Protein AF-A0A132A8Q8-F1 (afdb_monomer_lite)

pLDDT: mean 80.47, std 17.22, range [31.14, 96.81]

Radius of gyration: 17.81 Å; chains: 1; bounding box: 46×51×46 Å

InterPro domains:
  IPR016024 Armadillo-type fold [SSF48371] (20-139)
  IPR053965 Integrator complex subunit 1, R4 domain [PF22928] (75-130)

Organism: Sarcoptes scabiei (NCBI:txid52283)

Structure (mmCIF, N/CA/C/O backbone):
data_AF-A0A132A8Q8-F1
#
_entry.id   AF-A0A132A8Q8-F1
#
loop_
_atom_site.group_PDB
_atom_site.id
_atom_site.type_symbol
_atom_site.label_atom_id
_atom_site.label_alt_id
_atom_site.label_comp_id
_atom_site.label_asym_id
_atom_site.label_entity_id
_atom_site.label_seq_id
_atom_site.pdbx_PDB_ins_code
_atom_site.Cartn_x
_atom_site.Cartn_y
_atom_site.Cartn_z
_atom_site.occupancy
_atom_site.B_iso_or_equiv
_atom_site.auth_seq_id
_atom_site.auth_comp_id
_atom_site.auth_asym_id
_atom_site.auth_atom_id
_atom_site.pdbx_PDB_model_num
ATOM 1 N N . MET A 1 1 ? 30.109 -26.672 -12.567 1.00 36.69 1 MET A N 1
ATOM 2 C CA . MET A 1 1 ? 30.292 -25.430 -11.786 1.00 36.69 1 MET A CA 1
ATOM 3 C C . MET A 1 1 ? 29.986 -24.256 -12.702 1.00 36.69 1 MET A C 1
ATOM 5 O O . MET A 1 1 ? 30.800 -23.972 -13.565 1.00 36.69 1 MET A O 1
ATOM 9 N N . VAL A 1 2 ? 28.804 -23.642 -12.597 1.00 31.14 2 VAL A N 1
ATOM 10 C CA . VAL A 1 2 ? 28.442 -22.453 -13.393 1.00 31.14 2 VAL A CA 1
ATOM 11 C C . VAL A 1 2 ? 27.685 -21.480 -12.485 1.00 31.14 2 VAL A C 1
ATOM 13 O O . VAL A 1 2 ? 26.463 -21.460 -12.447 1.00 31.14 2 VAL A O 1
ATOM 16 N N . TYR A 1 3 ? 28.442 -20.706 -11.710 1.00 34.81 3 TYR A N 1
ATOM 17 C CA . TYR A 1 3 ? 27.985 -19.498 -11.021 1.00 34.81 3 TYR A CA 1
ATOM 18 C C . TYR A 1 3 ? 28.681 -18.318 -11.703 1.00 34.81 3 TYR A C 1
ATOM 20 O O . TYR A 1 3 ? 29.726 -17.879 -11.240 1.00 34.81 3 TYR A O 1
ATOM 28 N N . GLN A 1 4 ? 28.183 -17.857 -12.854 1.00 35.56 4 GLN A N 1
ATOM 29 C CA . GLN A 1 4 ? 28.783 -16.686 -13.521 1.00 35.56 4 GLN A CA 1
ATOM 30 C C . GLN A 1 4 ? 27.798 -15.785 -14.276 1.00 35.56 4 GLN A C 1
ATOM 32 O O . GLN A 1 4 ? 28.174 -14.704 -14.710 1.00 35.56 4 GLN A O 1
ATOM 37 N N . THR A 1 5 ? 26.521 -16.156 -14.377 1.00 45.59 5 THR A N 1
ATOM 38 C CA . THR A 1 5 ? 25.516 -15.346 -15.089 1.00 45.59 5 THR A CA 1
ATOM 39 C C . THR A 1 5 ? 24.707 -14.413 -14.186 1.00 45.59 5 THR A C 1
ATOM 41 O O . THR A 1 5 ? 24.114 -13.466 -14.689 1.00 45.59 5 THR A O 1
ATOM 44 N N . GLN A 1 6 ? 24.705 -14.619 -12.862 1.00 43.84 6 GLN A N 1
ATOM 45 C CA . GLN A 1 6 ? 23.929 -13.778 -11.935 1.00 43.84 6 GLN A CA 1
ATOM 46 C C . GLN A 1 6 ? 24.626 -12.455 -11.560 1.00 43.84 6 GLN A C 1
ATOM 48 O O . GLN A 1 6 ? 23.940 -11.472 -11.296 1.00 43.84 6 GLN A O 1
ATOM 53 N N . SER A 1 7 ? 25.965 -12.374 -11.584 1.00 41.97 7 SER A N 1
ATOM 54 C CA . SER A 1 7 ? 26.678 -11.133 -11.219 1.00 41.97 7 SER A CA 1
ATOM 55 C C . SER A 1 7 ? 26.709 -10.082 -12.332 1.00 41.97 7 SER A C 1
ATOM 57 O O . SER A 1 7 ? 26.885 -8.898 -12.054 1.00 41.97 7 SER A O 1
ATOM 59 N N . ASN A 1 8 ? 26.522 -10.487 -13.590 1.00 46.38 8 ASN A N 1
ATOM 60 C CA . ASN A 1 8 ? 26.675 -9.583 -14.734 1.00 46.38 8 ASN A CA 1
ATOM 61 C C . ASN A 1 8 ? 25.479 -8.630 -14.917 1.00 46.38 8 ASN A C 1
ATOM 63 O O . ASN A 1 8 ? 25.627 -7.574 -15.525 1.00 46.38 8 ASN A O 1
ATOM 67 N N . LEU A 1 9 ? 24.314 -8.961 -14.350 1.00 48.78 9 LEU A N 1
ATOM 68 C CA . LEU A 1 9 ? 23.092 -8.159 -14.478 1.00 48.78 9 LEU A CA 1
ATOM 69 C C . LEU A 1 9 ? 23.037 -7.013 -13.456 1.00 48.78 9 LEU A C 1
ATOM 71 O O . LEU A 1 9 ? 22.673 -5.892 -13.806 1.00 48.78 9 LEU A O 1
ATOM 75 N N . PHE A 1 10 ? 23.508 -7.266 -12.228 1.00 50.00 10 PHE A N 1
ATOM 76 C CA . PHE A 1 10 ? 23.681 -6.230 -11.203 1.00 50.00 10 PHE A CA 1
ATOM 77 C C . PHE A 1 10 ? 24.584 -5.097 -11.701 1.00 50.00 10 PHE A C 1
ATOM 79 O O . PHE A 1 10 ? 24.266 -3.927 -11.505 1.00 50.00 10 PHE A O 1
ATOM 86 N N . MET A 1 11 ? 25.665 -5.428 -12.414 1.00 45.00 11 MET A N 1
ATOM 87 C CA . MET A 1 11 ? 26.562 -4.420 -12.982 1.00 45.00 11 MET A CA 1
ATOM 88 C C . MET A 1 11 ? 25.929 -3.654 -14.146 1.00 45.00 11 MET A C 1
ATOM 90 O O . MET A 1 11 ? 26.081 -2.439 -14.194 1.00 45.00 11 MET A O 1
ATOM 94 N N . GLY A 1 12 ? 25.174 -4.318 -15.029 1.00 47.41 12 GLY A N 1
ATOM 95 C CA . GLY A 1 12 ? 24.494 -3.661 -16.156 1.00 47.41 12 GLY A CA 1
ATOM 96 C C . GLY A 1 12 ? 23.365 -2.712 -15.733 1.00 47.41 12 GLY A C 1
ATOM 97 O O . GLY A 1 12 ? 23.137 -1.678 -16.361 1.00 47.41 12 GLY A O 1
ATOM 98 N N . ILE A 1 13 ? 22.679 -3.029 -14.630 1.00 50.97 13 ILE A N 1
ATOM 99 C CA . ILE A 1 13 ? 21.660 -2.157 -14.042 1.00 50.97 13 ILE A CA 1
ATOM 100 C C . ILE A 1 13 ? 22.334 -1.020 -13.262 1.00 50.97 13 ILE A C 1
ATOM 102 O O . ILE A 1 13 ? 21.955 0.133 -13.433 1.00 50.97 13 ILE A O 1
ATOM 106 N N . ILE A 1 14 ? 23.386 -1.252 -12.477 1.00 50.12 14 ILE A N 1
ATOM 107 C CA . ILE A 1 14 ? 24.090 -0.151 -11.790 1.00 50.12 14 ILE A CA 1
ATOM 108 C C . ILE A 1 14 ? 24.781 0.798 -12.793 1.00 50.12 14 ILE A C 1
ATOM 110 O O . ILE A 1 14 ? 24.847 1.999 -12.540 1.00 50.12 14 ILE A O 1
ATOM 114 N N . SER A 1 15 ? 25.207 0.309 -13.963 1.00 46.31 15 SER A N 1
ATOM 115 C CA . SER A 1 15 ? 25.946 1.094 -14.964 1.00 46.31 15 SER A CA 1
ATOM 116 C C . SER A 1 15 ? 25.100 2.017 -15.853 1.00 46.31 15 SER A C 1
ATOM 118 O O . SER A 1 15 ? 25.669 2.741 -16.663 1.00 46.31 15 SER A O 1
ATOM 120 N N . GLY A 1 16 ? 23.766 2.010 -15.736 1.00 41.44 16 GLY A N 1
ATOM 121 C CA . GLY A 1 16 ? 22.902 2.962 -16.454 1.00 41.44 16 GLY A CA 1
ATOM 122 C C . GLY A 1 16 ? 22.753 2.723 -17.964 1.00 41.44 16 GLY A C 1
ATOM 123 O O . GLY A 1 16 ? 22.399 3.650 -18.691 1.00 41.44 16 GLY A O 1
ATOM 124 N N . SER A 1 17 ? 22.993 1.504 -18.453 1.00 44.31 17 SER A N 1
ATOM 125 C CA . SER A 1 17 ? 22.845 1.192 -19.881 1.00 44.31 17 SER A CA 1
ATOM 126 C C . SER A 1 17 ? 21.364 1.083 -20.294 1.00 44.31 17 SER A C 1
ATOM 128 O O . SER A 1 17 ? 20.575 0.462 -19.572 1.00 44.31 17 SER A O 1
ATOM 130 N N . PRO A 1 18 ? 20.957 1.652 -21.447 1.00 41.47 18 PRO A N 1
ATOM 131 C CA . PRO A 1 18 ? 19.580 1.582 -21.922 1.00 41.47 18 PRO A CA 1
ATOM 132 C C . PRO A 1 18 ? 19.273 0.168 -22.437 1.00 41.47 18 PRO A C 1
ATOM 134 O O . PRO A 1 18 ? 19.783 -0.265 -23.465 1.00 41.47 18 PRO A O 1
ATOM 137 N N . LEU A 1 19 ? 18.422 -0.552 -21.710 1.00 51.12 19 LEU A N 1
ATOM 138 C CA . LEU A 1 19 ? 17.869 -1.855 -22.078 1.00 51.12 19 LEU A CA 1
ATOM 139 C C . LEU A 1 19 ? 16.522 -1.607 -22.762 1.00 51.12 19 LEU A C 1
ATOM 141 O O . LEU A 1 19 ? 15.476 -1.795 -22.154 1.00 51.12 19 LEU A O 1
ATOM 145 N N . ILE A 1 20 ? 16.533 -1.086 -23.990 1.00 45.75 20 ILE A N 1
ATOM 146 C CA . ILE A 1 20 ? 15.296 -0.668 -24.675 1.00 45.75 20 ILE A CA 1
ATOM 147 C C . ILE A 1 20 ? 14.490 -1.875 -25.203 1.00 45.75 20 ILE A C 1
ATOM 149 O O . ILE A 1 20 ? 13.265 -1.797 -25.222 1.00 45.75 20 ILE A O 1
ATOM 153 N N . ASP A 1 21 ? 15.136 -3.015 -25.485 1.00 46.97 21 ASP A N 1
ATOM 154 C CA . ASP A 1 21 ? 14.467 -4.241 -25.968 1.00 46.97 21 ASP A CA 1
ATOM 155 C C . ASP A 1 21 ? 14.309 -5.353 -24.903 1.00 46.97 21 ASP A C 1
ATOM 157 O O . ASP A 1 21 ? 13.584 -6.322 -25.117 1.00 46.97 21 ASP A O 1
ATOM 161 N N . ASP A 1 22 ? 14.913 -5.198 -23.717 1.00 58.69 22 ASP A N 1
ATOM 162 C CA . ASP A 1 22 ? 15.023 -6.260 -22.695 1.00 58.69 22 ASP A CA 1
ATOM 163 C C . ASP A 1 22 ? 14.153 -6.039 -21.441 1.00 58.69 22 ASP A C 1
ATOM 165 O O . ASP A 1 22 ? 14.160 -6.865 -20.529 1.00 58.69 22 ASP A O 1
ATOM 169 N N . VAL A 1 23 ? 13.383 -4.949 -21.344 1.00 61.19 23 VAL A N 1
ATOM 170 C CA . VAL A 1 23 ? 12.580 -4.653 -20.134 1.00 61.19 23 VAL A CA 1
ATOM 171 C C . VAL A 1 23 ? 11.526 -5.729 -19.830 1.00 61.19 23 VAL A C 1
ATOM 173 O O . VAL A 1 23 ? 11.448 -6.158 -18.673 1.00 61.19 23 VAL A O 1
ATOM 176 N N . PRO A 1 24 ? 10.733 -6.217 -20.810 1.00 64.88 24 PRO A N 1
ATOM 177 C CA . PRO A 1 24 ? 9.787 -7.303 -20.556 1.00 64.88 24 PRO A CA 1
ATOM 178 C C . PRO A 1 24 ? 10.504 -8.577 -20.099 1.00 64.88 24 PRO A C 1
ATOM 180 O O . PRO A 1 24 ? 9.997 -9.305 -19.252 1.00 64.88 24 PRO A O 1
ATOM 183 N N . GLU A 1 25 ? 11.712 -8.821 -20.610 1.00 68.25 25 GLU A N 1
ATOM 184 C CA . GLU A 1 25 ? 12.531 -9.978 -20.260 1.00 68.25 25 GLU A CA 1
ATOM 185 C C . GLU A 1 25 ? 13.145 -9.848 -18.857 1.00 68.25 25 GLU A C 1
ATOM 187 O O . GLU A 1 25 ? 13.164 -10.823 -18.106 1.00 68.25 25 GLU A O 1
ATOM 192 N N . ALA A 1 26 ? 13.577 -8.650 -18.453 1.00 68.12 26 ALA A N 1
ATOM 193 C CA . ALA A 1 26 ? 14.043 -8.364 -17.098 1.00 68.12 26 ALA A CA 1
ATOM 194 C C . ALA A 1 26 ? 12.924 -8.592 -16.071 1.00 68.12 26 ALA A C 1
ATOM 196 O O . ALA A 1 26 ? 13.114 -9.321 -15.098 1.00 68.12 26 ALA A O 1
ATOM 197 N N . ILE A 1 27 ? 11.722 -8.068 -16.333 1.00 69.69 27 ILE A N 1
ATOM 198 C CA . ILE A 1 27 ? 10.549 -8.285 -15.475 1.00 69.69 27 ILE A CA 1
ATOM 199 C C . ILE A 1 27 ? 10.148 -9.764 -15.467 1.00 69.69 27 ILE A C 1
ATOM 201 O O . ILE A 1 27 ? 9.897 -10.320 -14.400 1.00 69.69 27 ILE A O 1
ATOM 205 N N . ARG A 1 28 ? 10.168 -10.445 -16.620 1.00 71.00 28 ARG A N 1
ATOM 206 C CA . ARG A 1 28 ? 9.905 -11.891 -16.723 1.00 71.00 28 ARG A CA 1
ATOM 207 C C . ARG A 1 28 ? 10.911 -12.730 -15.932 1.00 71.00 28 ARG A C 1
ATOM 209 O O . ARG A 1 28 ? 10.543 -13.746 -15.346 1.00 71.00 28 ARG A O 1
ATOM 216 N N . ARG A 1 29 ? 12.177 -12.323 -15.872 1.00 73.06 29 ARG A N 1
ATOM 217 C CA . ARG A 1 29 ? 13.205 -13.008 -15.074 1.00 73.06 29 ARG A CA 1
ATOM 218 C C . ARG A 1 29 ? 13.034 -12.760 -13.583 1.00 73.06 29 ARG A C 1
ATOM 220 O O . ARG A 1 29 ? 13.152 -13.719 -12.821 1.00 73.06 29 ARG A O 1
ATOM 227 N N . ILE A 1 30 ? 12.698 -11.535 -13.176 1.00 75.19 30 ILE A N 1
ATOM 228 C CA . ILE A 1 30 ? 12.332 -11.220 -11.786 1.00 75.19 30 ILE A CA 1
ATOM 229 C C . ILE A 1 30 ? 11.126 -12.071 -11.373 1.00 75.19 30 ILE A C 1
ATOM 231 O O . ILE A 1 30 ? 11.166 -12.724 -10.337 1.00 75.19 30 ILE A O 1
ATOM 235 N N . LEU A 1 31 ? 10.105 -12.154 -12.229 1.00 69.06 31 LEU A N 1
ATOM 236 C CA . LEU A 1 31 ? 8.928 -13.010 -12.060 1.00 69.06 31 LEU A CA 1
ATOM 237 C C . LEU A 1 31 ? 9.297 -14.476 -11.825 1.00 69.06 31 LEU A C 1
ATOM 239 O O . LEU A 1 31 ? 8.917 -15.055 -10.810 1.00 69.06 31 LEU A O 1
ATOM 243 N N . ASN A 1 32 ? 10.071 -15.067 -12.734 1.00 72.12 32 ASN A N 1
ATOM 244 C CA . ASN A 1 32 ? 10.500 -16.459 -12.607 1.00 72.12 32 ASN A CA 1
ATOM 245 C C . ASN A 1 32 ? 11.301 -16.680 -11.319 1.00 72.12 32 ASN A C 1
ATOM 247 O O . ASN A 1 32 ? 11.132 -17.696 -10.648 1.00 72.12 32 ASN A O 1
ATOM 251 N N . SER A 1 33 ? 12.132 -15.705 -10.949 1.00 74.56 33 SER A N 1
ATOM 252 C CA . SER A 1 33 ? 12.963 -15.779 -9.752 1.00 74.56 33 SER A CA 1
ATOM 253 C C . SER A 1 33 ? 12.135 -15.683 -8.470 1.00 74.56 33 SER A C 1
ATOM 255 O O . SER A 1 33 ? 12.348 -16.484 -7.565 1.00 74.56 33 SER A O 1
ATOM 257 N N . LEU A 1 34 ? 11.144 -14.788 -8.418 1.00 72.19 34 LEU A N 1
ATOM 258 C CA . LEU A 1 34 ? 10.195 -14.654 -7.306 1.00 72.19 34 LEU A CA 1
ATOM 259 C C . LEU A 1 34 ? 9.323 -15.901 -7.129 1.00 72.19 34 LEU A C 1
ATOM 261 O O . LEU A 1 34 ? 9.050 -16.293 -6.000 1.00 72.19 34 LEU A O 1
ATOM 265 N N . VAL A 1 35 ? 8.921 -16.553 -8.223 1.00 69.69 35 VAL A N 1
ATOM 266 C CA . VAL A 1 35 ? 8.198 -17.833 -8.164 1.00 69.69 35 VAL A CA 1
ATOM 267 C C . VAL A 1 35 ? 9.119 -18.954 -7.673 1.00 69.69 35 VAL A C 1
ATOM 269 O O . VAL A 1 35 ? 8.716 -19.776 -6.856 1.00 69.69 35 VAL A O 1
ATOM 272 N N . SER A 1 36 ? 10.374 -18.977 -8.131 1.00 66.69 36 SER A N 1
ATOM 273 C CA . SER A 1 36 ? 11.351 -20.009 -7.760 1.00 66.69 36 SER A CA 1
ATOM 274 C C . SER A 1 36 ? 11.990 -19.826 -6.380 1.00 66.69 36 SER A C 1
ATOM 276 O O . SER A 1 36 ? 12.596 -20.766 -5.869 1.00 66.69 36 SER A O 1
ATOM 278 N N . SER A 1 37 ? 11.873 -18.642 -5.765 1.00 64.12 37 SER A N 1
ATOM 279 C CA . SER A 1 37 ? 12.547 -18.320 -4.500 1.00 64.12 37 SER A CA 1
ATOM 280 C C . SER A 1 37 ? 12.014 -19.127 -3.315 1.00 64.12 37 SER A C 1
ATOM 282 O O . SER A 1 37 ? 12.620 -19.089 -2.245 1.00 64.12 37 SER A O 1
ATOM 284 N N . ASN A 1 38 ? 10.907 -19.862 -3.495 1.00 61.00 38 ASN A N 1
ATOM 285 C CA . ASN A 1 38 ? 10.310 -20.773 -2.516 1.00 61.00 38 ASN A CA 1
ATOM 286 C C . ASN A 1 38 ? 10.143 -20.136 -1.119 1.00 61.00 38 ASN A C 1
ATOM 288 O O . ASN A 1 38 ? 10.286 -20.798 -0.095 1.00 61.00 38 ASN A O 1
ATOM 292 N N . GLY A 1 39 ? 9.874 -18.825 -1.074 1.00 61.41 39 GLY A N 1
ATOM 293 C CA . GLY A 1 39 ? 9.690 -18.081 0.174 1.00 61.41 39 GLY A CA 1
ATOM 294 C C . GLY A 1 39 ? 10.982 -17.735 0.919 1.00 61.41 39 GLY A C 1
ATOM 295 O O . GLY A 1 39 ? 10.921 -17.351 2.083 1.00 61.41 39 GLY A O 1
ATOM 296 N N . SER A 1 40 ? 12.157 -17.842 0.289 1.00 77.94 40 SER A N 1
ATOM 297 C CA . SER A 1 40 ? 13.386 -17.339 0.898 1.00 77.94 40 SER A CA 1
ATOM 298 C C . SER A 1 40 ? 13.338 -15.817 1.015 1.00 77.94 40 SER A C 1
ATOM 300 O O . SER A 1 40 ? 13.184 -15.093 0.019 1.00 77.94 40 SER A O 1
ATOM 302 N N . ASN A 1 41 ? 13.466 -15.339 2.254 1.00 79.19 41 ASN A N 1
ATOM 303 C CA . ASN A 1 41 ? 13.163 -13.954 2.563 1.00 79.19 41 ASN A CA 1
ATOM 304 C C . ASN A 1 41 ? 14.136 -12.960 1.903 1.00 79.19 41 ASN A C 1
ATOM 306 O O . ASN A 1 41 ? 13.712 -11.934 1.365 1.00 79.19 41 ASN A O 1
ATOM 310 N N . ASP A 1 42 ? 15.426 -13.296 1.882 1.00 76.00 42 ASP A N 1
ATOM 311 C CA . ASP A 1 42 ? 16.474 -12.436 1.323 1.00 76.00 42 ASP A CA 1
ATOM 312 C C . ASP A 1 42 ? 16.354 -12.295 -0.195 1.00 76.00 42 ASP A C 1
ATOM 314 O O . ASP A 1 42 ? 16.540 -11.209 -0.746 1.00 76.00 42 ASP A O 1
ATOM 318 N N . PHE A 1 43 ? 16.016 -13.385 -0.889 1.00 79.50 43 PHE A N 1
ATOM 319 C CA . PHE A 1 43 ? 15.827 -13.356 -2.338 1.00 79.50 43 PHE A CA 1
ATOM 320 C C . PHE A 1 43 ? 14.589 -12.543 -2.704 1.00 79.50 43 PHE A C 1
ATOM 322 O O . PHE A 1 43 ? 14.661 -11.677 -3.571 1.00 79.50 43 PHE A O 1
ATOM 329 N N . THR A 1 44 ? 13.479 -12.759 -1.998 1.00 81.31 44 THR A N 1
ATOM 330 C CA . THR A 1 44 ? 12.230 -12.022 -2.232 1.00 81.31 44 THR A CA 1
ATOM 331 C C . THR A 1 44 ? 12.425 -10.519 -2.046 1.00 81.31 44 THR A C 1
ATOM 333 O O . THR A 1 44 ? 12.037 -9.737 -2.913 1.00 81.31 44 THR A O 1
ATOM 336 N N . GLN A 1 45 ? 13.108 -10.104 -0.975 1.00 82.75 45 GLN A N 1
ATOM 337 C CA . GLN A 1 45 ? 13.408 -8.693 -0.740 1.00 82.75 45 GLN A CA 1
ATOM 338 C C . GLN A 1 45 ? 14.267 -8.091 -1.857 1.00 82.75 45 GLN A C 1
ATOM 340 O O . GLN A 1 45 ? 13.950 -7.016 -2.366 1.00 82.75 45 GLN A O 1
ATOM 345 N N . ARG A 1 46 ? 15.336 -8.785 -2.267 1.00 83.19 46 ARG A N 1
ATOM 346 C CA . ARG A 1 46 ? 16.232 -8.319 -3.337 1.00 83.19 46 ARG A CA 1
ATOM 347 C C . ARG A 1 46 ? 15.491 -8.128 -4.656 1.00 83.19 46 ARG A C 1
ATOM 349 O O . ARG A 1 46 ? 15.661 -7.092 -5.290 1.00 83.19 46 ARG A O 1
ATOM 356 N N . TYR A 1 47 ? 14.637 -9.074 -5.034 1.00 84.00 47 TYR A N 1
ATOM 357 C CA . TYR A 1 47 ? 13.873 -8.987 -6.278 1.00 84.00 47 TYR A CA 1
ATOM 358 C C . TYR A 1 47 ? 12.793 -7.902 -6.248 1.00 84.00 47 TYR A C 1
ATOM 360 O O . TYR A 1 47 ? 12.540 -7.276 -7.275 1.00 84.00 47 TYR A O 1
ATOM 368 N N . LEU A 1 48 ? 12.190 -7.613 -5.090 1.00 85.38 48 LEU A N 1
ATOM 369 C CA . LEU A 1 48 ? 11.283 -6.469 -4.950 1.00 85.38 48 LEU A CA 1
ATOM 370 C C . LEU A 1 48 ? 12.031 -5.130 -5.067 1.00 85.38 48 LEU A C 1
ATOM 372 O O . LEU A 1 48 ? 11.541 -4.212 -5.722 1.00 85.38 48 LEU A O 1
ATOM 376 N N . ILE A 1 49 ? 13.240 -5.025 -4.505 1.00 86.69 49 ILE A N 1
ATOM 377 C CA . ILE A 1 49 ? 14.108 -3.846 -4.684 1.00 86.69 49 ILE A CA 1
ATOM 378 C C . ILE A 1 49 ? 14.491 -3.673 -6.157 1.00 86.69 49 ILE A C 1
ATOM 380 O O . ILE A 1 49 ? 14.429 -2.565 -6.691 1.00 86.69 49 ILE A O 1
ATOM 384 N N . GLU A 1 50 ? 14.849 -4.763 -6.832 1.00 83.06 50 GLU A N 1
ATOM 385 C CA . GLU A 1 50 ? 15.172 -4.743 -8.257 1.00 83.06 50 GLU A CA 1
ATOM 386 C C . GLU A 1 50 ? 13.966 -4.306 -9.095 1.00 83.06 50 GLU A C 1
ATOM 388 O O . GLU A 1 50 ? 14.092 -3.408 -9.928 1.00 83.06 50 GLU A O 1
ATOM 393 N N . LEU A 1 51 ? 12.776 -4.849 -8.813 1.00 84.19 51 LEU A N 1
ATOM 394 C CA . LEU A 1 51 ? 11.537 -4.448 -9.476 1.00 84.19 51 LEU A CA 1
ATOM 395 C C . LEU A 1 51 ? 11.266 -2.949 -9.305 1.00 84.19 51 LEU A C 1
ATOM 397 O O . LEU A 1 51 ? 10.931 -2.277 -10.279 1.00 84.19 51 LEU A O 1
ATOM 401 N N . LYS A 1 52 ? 11.464 -2.405 -8.096 1.00 84.56 52 LYS A N 1
ATOM 402 C CA . LYS A 1 52 ? 11.343 -0.964 -7.836 1.00 84.56 52 LYS A CA 1
ATOM 403 C C . LYS A 1 52 ? 12.287 -0.153 -8.729 1.00 84.56 52 LYS A C 1
ATOM 405 O O . LYS A 1 52 ? 11.842 0.789 -9.381 1.00 84.56 52 LYS A O 1
ATOM 410 N N . SER A 1 53 ? 13.558 -0.548 -8.818 1.00 83.88 53 SER A N 1
ATOM 411 C CA . SER A 1 53 ? 14.553 0.140 -9.653 1.00 83.88 53 SER A CA 1
ATOM 412 C C . SER A 1 53 ? 14.236 0.056 -11.151 1.00 83.88 53 SER A C 1
ATOM 414 O O . SER A 1 53 ? 14.380 1.041 -11.877 1.00 83.88 53 SER A O 1
ATOM 416 N N . VAL A 1 54 ? 13.756 -1.096 -11.627 1.00 80.88 54 VAL A N 1
ATOM 417 C CA . VAL A 1 54 ? 13.325 -1.266 -13.022 1.00 80.88 54 VAL A CA 1
ATOM 418 C C . VAL A 1 54 ? 12.131 -0.363 -13.330 1.00 80.88 54 VAL A C 1
ATOM 420 O O . VAL A 1 54 ? 12.135 0.300 -14.365 1.00 80.88 54 VAL A O 1
ATOM 423 N N . MET A 1 55 ? 11.154 -0.267 -12.425 1.00 80.44 55 MET A N 1
ATOM 424 C CA . MET A 1 55 ? 9.980 0.599 -12.593 1.00 80.44 55 MET A CA 1
ATOM 425 C C . MET A 1 55 ? 10.325 2.092 -12.624 1.00 80.44 55 MET A C 1
ATOM 427 O O . MET A 1 55 ? 9.660 2.855 -13.322 1.00 80.44 55 MET A O 1
ATOM 431 N N . GLU A 1 56 ? 11.367 2.525 -11.911 1.00 79.94 56 GLU A N 1
ATOM 432 C CA . GLU A 1 56 ? 11.856 3.908 -11.984 1.00 79.94 56 GLU A CA 1
ATOM 433 C C . GLU A 1 56 ? 12.420 4.259 -13.362 1.00 79.94 56 GLU A C 1
ATOM 435 O O . GLU A 1 56 ? 12.304 5.402 -13.802 1.00 79.94 56 GLU A O 1
ATOM 440 N N . ARG A 1 57 ? 13.010 3.279 -14.050 1.00 76.38 57 ARG A N 1
ATOM 441 C CA . ARG A 1 57 ? 13.654 3.471 -15.354 1.00 76.38 57 ARG A CA 1
ATOM 442 C C . ARG A 1 57 ? 12.716 3.205 -16.522 1.00 76.38 57 ARG A C 1
ATOM 444 O O . ARG A 1 57 ? 12.818 3.865 -17.552 1.00 76.38 57 ARG A O 1
ATOM 451 N N . TYR A 1 58 ? 11.805 2.250 -16.361 1.00 76.44 58 TYR A N 1
ATOM 452 C CA . TYR A 1 58 ? 10.940 1.753 -17.424 1.00 76.44 58 TYR A CA 1
ATOM 453 C C . TYR A 1 58 ? 9.499 1.583 -16.923 1.00 76.44 58 TYR A C 1
ATOM 455 O O . TYR A 1 58 ? 9.050 0.467 -16.656 1.00 76.44 58 TYR A O 1
ATOM 463 N N . PRO A 1 59 ? 8.735 2.683 -16.828 1.00 75.56 59 PRO A N 1
ATOM 464 C CA . PRO A 1 59 ? 7.424 2.675 -16.187 1.00 75.56 59 PRO A CA 1
ATOM 465 C C . PRO A 1 59 ? 6.323 1.929 -16.963 1.00 75.56 59 PRO A C 1
ATOM 467 O O . PRO A 1 59 ? 5.271 1.700 -16.389 1.00 75.56 59 PRO A O 1
ATOM 470 N N . ARG A 1 60 ? 6.560 1.523 -18.223 1.00 79.12 60 ARG A N 1
ATOM 471 C CA . ARG A 1 60 ? 5.557 0.986 -19.176 1.00 79.12 60 ARG A CA 1
ATOM 472 C C . ARG A 1 60 ? 5.035 -0.437 -18.901 1.00 79.12 60 ARG A C 1
ATOM 474 O O . ARG A 1 60 ? 4.314 -0.988 -19.728 1.00 79.12 60 ARG A O 1
ATOM 481 N N . ASN A 1 61 ? 5.451 -1.070 -17.808 1.00 79.38 61 ASN A N 1
ATOM 482 C CA . ASN A 1 61 ? 5.054 -2.442 -17.461 1.00 79.38 61 ASN A CA 1
ATOM 483 C C . ASN A 1 61 ? 4.218 -2.488 -16.175 1.00 79.38 61 ASN A C 1
ATOM 485 O O . ASN A 1 61 ? 4.226 -3.473 -15.434 1.00 79.38 61 ASN A O 1
ATOM 489 N N . GLU A 1 62 ? 3.486 -1.412 -15.902 1.00 85.38 62 GLU A N 1
ATOM 490 C CA . GLU A 1 62 ? 2.777 -1.182 -14.652 1.00 85.38 62 GLU A CA 1
ATOM 491 C C . GLU A 1 62 ? 1.776 -2.293 -14.286 1.00 85.38 62 GLU A C 1
ATOM 493 O O . GLU A 1 62 ? 1.706 -2.703 -13.127 1.00 85.38 62 GLU A O 1
ATOM 498 N N . LEU A 1 63 ? 1.058 -2.849 -15.269 1.00 86.25 63 LEU A N 1
ATOM 499 C CA . LEU A 1 63 ? 0.040 -3.880 -15.046 1.00 86.25 63 LEU A CA 1
ATOM 500 C C . LEU A 1 63 ? 0.648 -5.230 -14.638 1.00 86.25 63 LEU A C 1
ATOM 502 O O . LEU A 1 63 ? 0.079 -5.966 -13.830 1.00 86.25 63 LEU A O 1
ATOM 506 N N . GLN A 1 64 ? 1.804 -5.588 -15.197 1.00 84.62 64 GLN A N 1
ATOM 507 C CA . GLN A 1 64 ? 2.491 -6.819 -14.805 1.00 84.62 64 GLN A CA 1
ATOM 508 C C . GLN A 1 64 ? 3.067 -6.661 -13.399 1.00 84.62 64 GLN A C 1
ATOM 510 O O . GLN A 1 64 ? 2.849 -7.517 -12.544 1.00 84.62 64 GLN A O 1
ATOM 515 N N . SER A 1 65 ? 3.709 -5.524 -13.133 1.00 85.12 65 SER A N 1
ATOM 516 C CA . SER A 1 65 ? 4.294 -5.213 -11.831 1.00 85.12 65 SER A CA 1
ATOM 517 C C . SER A 1 65 ? 3.250 -5.181 -10.713 1.00 85.12 65 SER A C 1
ATOM 519 O O . SER A 1 65 ? 3.472 -5.782 -9.664 1.00 85.12 65 SER A O 1
ATOM 521 N N . ILE A 1 66 ? 2.076 -4.575 -10.928 1.00 89.44 66 ILE A N 1
ATOM 522 C CA . ILE A 1 66 ? 1.041 -4.498 -9.882 1.00 89.44 66 ILE A CA 1
ATOM 523 C C . ILE A 1 66 ? 0.471 -5.874 -9.522 1.00 89.44 66 ILE A C 1
ATOM 525 O O . ILE A 1 66 ? 0.206 -6.154 -8.353 1.00 89.44 66 ILE A O 1
ATOM 529 N N . ASN A 1 67 ? 0.354 -6.776 -10.502 1.00 86.62 67 ASN A N 1
ATOM 530 C CA . ASN A 1 67 ? -0.113 -8.144 -10.272 1.00 86.62 67 ASN A CA 1
ATOM 531 C C . ASN A 1 67 ? 0.850 -8.975 -9.418 1.00 86.62 67 ASN A C 1
ATOM 533 O O . ASN A 1 67 ? 0.406 -9.890 -8.726 1.00 86.62 67 ASN A O 1
ATOM 537 N N . ILE A 1 68 ? 2.141 -8.650 -9.450 1.00 84.81 68 ILE A N 1
ATOM 538 C CA . ILE A 1 68 ? 3.166 -9.275 -8.609 1.00 84.81 68 ILE A CA 1
ATOM 539 C C . ILE A 1 68 ? 3.099 -8.688 -7.208 1.00 84.81 68 ILE A C 1
ATOM 541 O O . ILE A 1 68 ? 2.988 -9.405 -6.216 1.00 84.81 68 ILE A O 1
ATOM 545 N N . VAL A 1 69 ? 3.170 -7.361 -7.144 1.00 90.00 69 VAL A N 1
ATOM 546 C CA . VAL A 1 69 ? 3.384 -6.607 -5.913 1.00 90.00 69 VAL A CA 1
ATOM 547 C C . VAL A 1 69 ? 2.215 -6.771 -4.943 1.00 90.00 69 VAL A C 1
ATOM 549 O O . VAL A 1 69 ? 2.444 -6.911 -3.742 1.00 90.00 69 VAL A O 1
ATOM 552 N N . LYS A 1 70 ? 0.978 -6.877 -5.448 1.00 89.88 70 LYS A N 1
ATOM 553 C CA . LYS A 1 70 ? -0.216 -7.080 -4.612 1.00 89.88 70 LYS A CA 1
ATOM 554 C C . LYS A 1 70 ? -0.158 -8.333 -3.731 1.00 89.88 70 LYS A C 1
ATOM 556 O O . LYS A 1 70 ? -0.762 -8.348 -2.663 1.00 89.88 70 LYS A O 1
ATOM 561 N N . ASN A 1 71 ? 0.597 -9.362 -4.132 1.00 88.56 71 ASN A N 1
ATOM 562 C CA . ASN A 1 71 ? 0.748 -10.593 -3.347 1.00 88.56 71 ASN A CA 1
ATOM 563 C C . ASN A 1 71 ? 1.565 -10.380 -2.063 1.00 88.56 71 ASN A C 1
ATOM 565 O O . ASN A 1 71 ? 1.521 -11.211 -1.159 1.00 88.56 71 ASN A O 1
ATOM 569 N N . TYR A 1 72 ? 2.300 -9.271 -1.971 1.00 91.88 72 TYR A N 1
ATOM 570 C CA . TYR A 1 72 ? 3.196 -8.972 -0.860 1.00 91.88 72 TYR A CA 1
ATOM 571 C C . TYR A 1 72 ? 2.624 -7.959 0.136 1.00 91.88 72 TYR A C 1
ATOM 573 O O . TYR A 1 72 ? 3.241 -7.743 1.177 1.00 91.88 72 TYR A O 1
ATOM 581 N N . TYR A 1 73 ? 1.442 -7.381 -0.113 1.00 94.25 73 TYR A N 1
ATOM 582 C CA . TYR A 1 73 ? 0.848 -6.396 0.800 1.00 94.25 73 TYR A CA 1
ATOM 583 C C . TYR A 1 73 ? 0.578 -6.952 2.199 1.00 94.25 73 TYR A C 1
ATOM 585 O O . TYR A 1 73 ? 0.786 -6.262 3.192 1.00 94.25 73 TYR A O 1
ATOM 593 N N . HIS A 1 74 ? 0.153 -8.213 2.286 1.00 92.94 74 HIS A N 1
ATOM 594 C CA . HIS A 1 74 ? -0.174 -8.866 3.559 1.00 92.94 74 HIS A CA 1
ATOM 595 C C . HIS A 1 74 ? 1.044 -9.441 4.280 1.00 92.94 74 HIS A C 1
ATOM 597 O O . HIS A 1 74 ? 0.906 -9.991 5.371 1.00 92.94 74 HIS A O 1
ATOM 603 N N . ASN A 1 75 ? 2.236 -9.343 3.687 1.00 91.56 75 ASN A N 1
ATOM 604 C CA . ASN A 1 75 ? 3.455 -9.831 4.309 1.00 91.56 75 ASN A CA 1
ATOM 605 C C . ASN A 1 75 ? 4.117 -8.694 5.106 1.00 91.56 75 ASN A C 1
ATOM 607 O O . ASN A 1 75 ? 4.573 -7.731 4.493 1.00 91.56 75 ASN A O 1
ATOM 611 N N . PRO A 1 76 ? 4.245 -8.792 6.441 1.00 91.69 76 PRO A N 1
ATOM 612 C CA . PRO A 1 76 ? 4.794 -7.713 7.267 1.00 91.69 76 PRO A CA 1
ATOM 613 C C . PRO A 1 76 ? 6.255 -7.357 6.949 1.00 91.69 76 PRO A C 1
ATOM 615 O O . PRO A 1 76 ? 6.698 -6.271 7.307 1.00 91.69 76 PRO A O 1
ATOM 618 N N . LEU A 1 77 ? 7.007 -8.240 6.281 1.00 90.25 77 LEU A N 1
ATOM 619 C CA . LEU A 1 77 ? 8.382 -7.966 5.850 1.00 90.25 77 LEU A CA 1
ATOM 620 C C . LEU A 1 77 ? 8.445 -7.176 4.535 1.00 90.25 77 LEU A C 1
ATOM 622 O O . LEU A 1 77 ? 9.436 -6.496 4.277 1.00 90.25 77 LEU A O 1
ATOM 626 N N . TYR A 1 78 ? 7.411 -7.274 3.695 1.00 92.50 78 TYR A N 1
ATOM 627 C CA . TYR A 1 78 ? 7.425 -6.756 2.320 1.00 92.50 78 TYR A CA 1
ATOM 628 C C . TYR A 1 78 ? 6.328 -5.744 2.019 1.00 92.50 78 TYR A C 1
ATOM 630 O O . TYR A 1 78 ? 6.383 -5.096 0.976 1.00 92.50 78 TYR A O 1
ATOM 638 N N . SER A 1 79 ? 5.360 -5.571 2.917 1.00 93.69 79 SER A N 1
ATOM 639 C CA . SER A 1 79 ? 4.230 -4.659 2.752 1.00 93.69 79 SER A CA 1
ATOM 640 C C . SER A 1 79 ? 4.698 -3.248 2.405 1.00 93.69 79 SER A C 1
ATOM 642 O O . SER A 1 79 ? 4.165 -2.631 1.489 1.00 93.69 79 SER A O 1
ATOM 644 N N . GLN A 1 80 ? 5.747 -2.761 3.072 1.00 94.75 80 GLN A N 1
ATOM 645 C CA . GLN A 1 80 ? 6.265 -1.416 2.847 1.00 94.75 80 GLN A CA 1
ATOM 646 C C . GLN A 1 8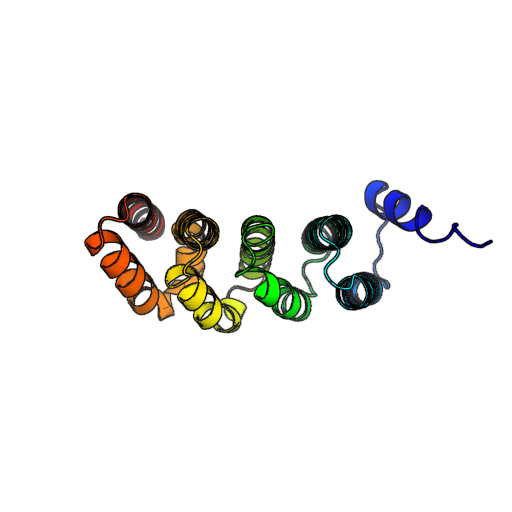0 ? 6.814 -1.232 1.432 1.00 94.75 80 GLN A C 1
ATOM 648 O O . GLN A 1 80 ? 6.346 -0.355 0.711 1.00 94.75 80 GLN A O 1
ATOM 653 N N . ILE A 1 81 ? 7.754 -2.077 0.999 1.00 92.50 81 ILE A N 1
ATOM 654 C CA . ILE A 1 81 ? 8.305 -1.966 -0.358 1.00 92.50 81 ILE A CA 1
ATOM 655 C C . ILE A 1 81 ? 7.228 -2.211 -1.420 1.00 92.50 81 ILE A C 1
ATOM 657 O O . ILE A 1 81 ? 7.243 -1.583 -2.478 1.00 92.50 81 ILE A O 1
ATOM 661 N N . ALA A 1 82 ? 6.255 -3.075 -1.126 1.00 94.25 82 ALA A N 1
ATOM 662 C CA . ALA A 1 82 ? 5.138 -3.322 -2.017 1.00 94.25 82 ALA A CA 1
ATOM 663 C C . ALA A 1 82 ? 4.270 -2.064 -2.198 1.00 94.25 82 ALA A C 1
ATOM 665 O O . ALA A 1 82 ? 3.961 -1.692 -3.332 1.00 94.25 82 ALA A O 1
ATOM 666 N N . PHE A 1 83 ? 3.935 -1.349 -1.122 1.00 95.81 83 PHE A N 1
ATOM 667 C CA . PHE A 1 83 ? 3.203 -0.085 -1.228 1.00 95.81 83 PHE A CA 1
ATOM 668 C C . PHE A 1 83 ? 4.012 1.018 -1.920 1.00 95.81 83 PHE A C 1
ATOM 670 O O . PHE A 1 83 ? 3.455 1.735 -2.750 1.00 95.81 83 PHE A O 1
ATOM 677 N N . GLU A 1 84 ? 5.324 1.105 -1.693 1.00 94.25 84 GLU A N 1
ATOM 678 C CA . GLU A 1 84 ? 6.189 2.063 -2.400 1.00 94.25 84 GLU A CA 1
ATOM 679 C C . GLU A 1 84 ? 6.186 1.841 -3.920 1.00 94.25 84 GLU A C 1
ATOM 681 O O . GLU A 1 84 ? 6.027 2.790 -4.692 1.00 94.25 84 GLU A O 1
ATOM 686 N N . ILE A 1 85 ? 6.326 0.587 -4.368 1.00 92.56 85 ILE A N 1
ATOM 687 C CA . ILE A 1 85 ? 6.253 0.245 -5.797 1.00 92.56 85 ILE A CA 1
ATOM 688 C C . ILE A 1 85 ? 4.859 0.563 -6.346 1.00 92.56 85 ILE A C 1
ATOM 690 O O . ILE A 1 85 ? 4.727 1.064 -7.461 1.00 92.56 85 ILE A O 1
ATOM 694 N N . THR A 1 86 ? 3.820 0.311 -5.555 1.00 95.06 86 THR A N 1
ATOM 695 C CA . THR A 1 86 ? 2.429 0.552 -5.946 1.00 95.06 86 THR A CA 1
ATOM 696 C C . THR A 1 86 ? 2.145 2.027 -6.165 1.00 95.06 86 THR A C 1
ATOM 698 O O . THR A 1 86 ? 1.620 2.383 -7.215 1.00 95.06 86 THR A O 1
ATOM 701 N N . LEU A 1 87 ? 2.544 2.906 -5.245 1.00 93.88 87 LEU A N 1
ATOM 702 C CA . LEU A 1 87 ? 2.403 4.348 -5.454 1.00 93.88 87 LEU A CA 1
ATOM 703 C C . LEU A 1 87 ? 3.158 4.813 -6.700 1.00 93.88 87 LEU A C 1
ATOM 705 O O . LEU A 1 87 ? 2.651 5.636 -7.461 1.00 93.88 87 LEU A O 1
ATOM 709 N N . LYS A 1 88 ? 4.344 4.247 -6.960 1.00 91.88 88 LYS A N 1
ATOM 710 C CA . LYS A 1 88 ? 5.090 4.550 -8.183 1.00 91.88 88 LYS A CA 1
ATOM 711 C C . LYS A 1 88 ? 4.317 4.123 -9.431 1.00 91.88 88 LYS A C 1
ATOM 713 O O . LYS A 1 88 ? 4.216 4.909 -10.370 1.00 91.88 88 LYS A O 1
ATOM 718 N N . ILE A 1 89 ? 3.731 2.929 -9.427 1.00 92.38 89 ILE A N 1
ATOM 719 C CA . ILE A 1 89 ? 2.856 2.445 -10.500 1.00 92.38 89 ILE A CA 1
ATOM 720 C C . ILE A 1 89 ? 1.664 3.391 -10.703 1.00 92.38 89 ILE A C 1
ATOM 722 O O . ILE A 1 89 ? 1.409 3.810 -11.830 1.00 92.38 89 ILE A O 1
ATOM 726 N N . LEU A 1 90 ? 0.971 3.781 -9.633 1.00 93.06 90 LEU A N 1
ATOM 727 C CA . LEU A 1 90 ? -0.192 4.668 -9.717 1.00 93.06 90 LEU A CA 1
ATOM 728 C C . LEU A 1 90 ? 0.167 6.072 -10.205 1.00 93.06 90 LEU A C 1
ATOM 730 O O . LEU A 1 90 ? -0.618 6.679 -10.924 1.00 93.06 90 LEU A O 1
ATOM 734 N N . SER A 1 91 ? 1.366 6.569 -9.887 1.00 91.25 91 SER A N 1
ATOM 735 C CA . SER A 1 91 ? 1.843 7.855 -10.412 1.00 91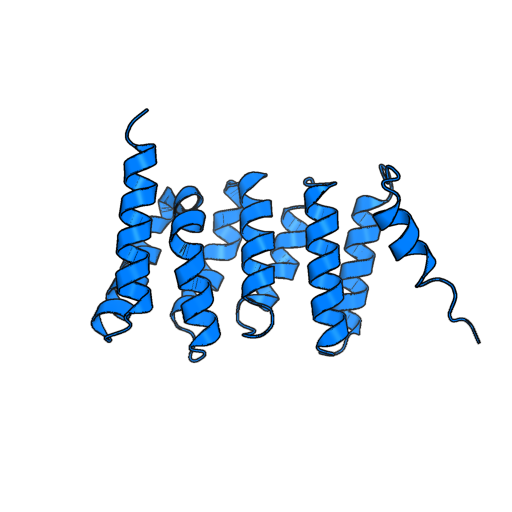.25 91 SER A CA 1
ATOM 736 C C . SER A 1 91 ? 2.018 7.854 -11.937 1.00 91.25 91 SER A C 1
ATOM 738 O O . SER A 1 91 ? 1.931 8.905 -12.564 1.00 91.25 91 SER A O 1
ATOM 740 N N . VAL A 1 92 ? 2.239 6.676 -12.534 1.00 90.56 92 VAL A N 1
ATOM 741 C CA . VAL A 1 92 ? 2.322 6.481 -13.989 1.00 90.56 92 VAL A CA 1
ATOM 742 C C . VAL A 1 92 ? 0.934 6.235 -14.573 1.00 90.56 92 VAL A C 1
ATOM 744 O O . VAL A 1 92 ? 0.577 6.824 -15.591 1.00 90.56 92 VAL A O 1
ATOM 747 N N . ASN A 1 93 ? 0.151 5.361 -13.936 1.00 91.81 93 ASN A N 1
ATOM 748 C CA . ASN A 1 93 ? -1.164 4.954 -14.411 1.00 91.81 93 ASN A CA 1
ATOM 749 C C . ASN A 1 93 ? -2.175 4.869 -13.249 1.00 91.81 93 ASN A C 1
ATOM 751 O O . ASN A 1 93 ? -2.372 3.795 -12.669 1.00 91.81 93 ASN A O 1
ATOM 755 N N . PRO A 1 94 ? -2.866 5.983 -12.934 1.00 92.44 94 PRO A N 1
ATOM 756 C CA . PRO A 1 94 ? -3.822 6.047 -11.828 1.00 92.44 94 PRO A CA 1
ATOM 757 C C . PRO A 1 94 ? -5.000 5.081 -11.956 1.00 92.44 94 PRO A C 1
ATOM 759 O O . PRO A 1 94 ? -5.593 4.706 -10.950 1.00 92.44 94 PRO A O 1
ATOM 762 N N . ARG A 1 95 ? -5.342 4.651 -13.180 1.00 91.88 95 ARG A N 1
ATOM 763 C CA . ARG A 1 95 ? -6.478 3.745 -13.421 1.00 91.88 95 ARG A CA 1
ATOM 764 C C . ARG A 1 95 ? -6.282 2.387 -12.764 1.00 91.88 95 ARG A C 1
ATOM 766 O O . ARG A 1 95 ? -7.261 1.723 -12.458 1.00 91.88 95 ARG A O 1
ATOM 773 N N . LEU A 1 96 ? -5.036 1.997 -12.492 1.00 93.62 96 LEU A N 1
ATOM 774 C CA . LEU A 1 96 ? -4.749 0.714 -11.865 1.00 93.62 96 LEU A CA 1
ATOM 775 C C . LEU A 1 96 ? -5.144 0.634 -10.383 1.00 93.62 96 LEU A C 1
ATOM 777 O O . LEU A 1 96 ? -5.027 -0.438 -9.787 1.00 93.62 96 LEU A O 1
ATOM 781 N N . ILE A 1 97 ? -5.630 1.731 -9.794 1.00 94.50 97 ILE A N 1
ATOM 782 C CA . ILE A 1 97 ? -6.140 1.767 -8.421 1.00 94.50 97 ILE A CA 1
ATOM 783 C C . ILE A 1 97 ? -7.227 0.708 -8.183 1.00 94.50 97 ILE A C 1
ATOM 785 O O . ILE A 1 97 ? -7.224 0.043 -7.148 1.00 94.50 97 ILE A O 1
ATOM 789 N N . GLU A 1 98 ? -8.075 0.450 -9.182 1.00 92.19 98 GLU A N 1
ATOM 790 C CA . GLU A 1 98 ? -9.160 -0.534 -9.104 1.00 92.19 98 GLU A CA 1
ATOM 791 C C . GLU A 1 98 ? -8.662 -1.962 -8.811 1.00 92.19 98 GLU A C 1
ATOM 793 O O . GLU A 1 98 ? -9.338 -2.732 -8.131 1.00 92.19 98 GLU A O 1
ATOM 798 N N . PHE A 1 99 ? -7.440 -2.309 -9.235 1.00 91.88 99 PHE A N 1
ATOM 799 C CA . PHE A 1 99 ? -6.860 -3.639 -9.019 1.00 91.88 99 PHE A CA 1
ATOM 800 C C . PHE A 1 99 ? -6.306 -3.851 -7.607 1.00 91.88 99 PHE A C 1
ATOM 802 O O . PHE A 1 99 ? -5.938 -4.979 -7.262 1.00 91.88 99 PHE A O 1
ATOM 809 N N . ILE A 1 100 ? -6.196 -2.790 -6.802 1.00 93.88 100 ILE A N 1
ATOM 810 C CA . ILE A 1 100 ? -5.556 -2.853 -5.485 1.00 93.88 100 ILE A CA 1
ATOM 811 C C . ILE A 1 100 ? -6.487 -2.521 -4.326 1.00 93.88 100 ILE A C 1
ATOM 813 O O . ILE A 1 100 ? -6.164 -2.938 -3.216 1.00 93.88 100 ILE A O 1
ATOM 817 N N . ILE A 1 101 ? -7.623 -1.845 -4.551 1.00 94.19 101 ILE A N 1
ATOM 818 C CA . ILE A 1 101 ? -8.548 -1.444 -3.474 1.00 94.19 101 ILE A CA 1
ATOM 819 C C . ILE A 1 101 ? -8.921 -2.632 -2.589 1.00 94.19 101 ILE A C 1
ATOM 821 O O . ILE A 1 101 ? -8.745 -2.575 -1.375 1.00 94.19 101 ILE A O 1
ATOM 825 N N . GLU A 1 102 ? -9.354 -3.744 -3.184 1.00 94.31 102 GLU A N 1
ATOM 826 C CA . GLU A 1 102 ? -9.758 -4.929 -2.420 1.00 94.31 102 GLU A CA 1
ATOM 827 C C . GLU A 1 102 ? -8.621 -5.459 -1.531 1.00 94.31 102 GLU A C 1
ATOM 829 O O . GLU A 1 102 ? -8.829 -5.818 -0.371 1.00 94.31 102 GLU A O 1
ATOM 834 N N . GLN A 1 103 ? -7.396 -5.494 -2.059 1.00 94.06 103 GLN A N 1
ATOM 835 C CA . GLN A 1 103 ? -6.240 -5.984 -1.312 1.00 94.06 103 GLN A CA 1
ATOM 836 C C . GLN A 1 103 ? -5.814 -5.000 -0.224 1.00 94.06 103 GLN A C 1
ATOM 838 O O . GLN A 1 103 ? -5.464 -5.431 0.870 1.00 94.06 103 GLN A O 1
ATOM 843 N N . TYR A 1 104 ? -5.902 -3.698 -0.490 1.00 96.06 104 TYR A N 1
ATOM 844 C CA . TYR A 1 104 ? -5.624 -2.653 0.487 1.00 96.06 104 TYR A CA 1
ATOM 845 C C . TYR A 1 104 ? -6.595 -2.711 1.674 1.00 96.06 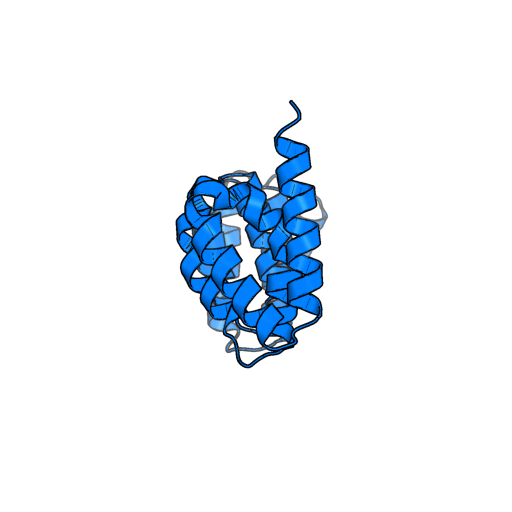104 TYR A C 1
ATOM 847 O O . TYR A 1 104 ? -6.164 -2.696 2.826 1.00 96.06 104 TYR A O 1
ATOM 855 N N . LEU A 1 105 ? -7.895 -2.884 1.415 1.00 96.25 105 LEU A N 1
ATOM 856 C CA . LEU A 1 105 ? -8.902 -3.063 2.467 1.00 96.25 105 LEU A CA 1
ATOM 857 C C . LEU A 1 105 ? -8.622 -4.305 3.324 1.00 96.25 105 LEU A C 1
ATOM 859 O O . LEU A 1 105 ? -8.742 -4.263 4.546 1.00 96.25 105 LEU A O 1
ATOM 863 N N . LYS A 1 106 ? -8.172 -5.406 2.709 1.00 95.94 106 LYS A N 1
ATOM 864 C CA . LYS A 1 106 ? -7.724 -6.591 3.457 1.00 95.94 106 LYS A CA 1
ATOM 865 C C . LYS A 1 106 ? -6.513 -6.293 4.352 1.00 95.94 106 LYS A C 1
ATOM 867 O O . LYS A 1 106 ? -6.401 -6.902 5.409 1.00 95.94 106 LYS A O 1
ATOM 872 N N . CYS A 1 107 ? -5.630 -5.365 3.970 1.00 96.75 107 CYS A N 1
ATOM 873 C CA . CYS A 1 107 ? -4.494 -4.970 4.808 1.00 96.75 107 CYS A CA 1
ATOM 874 C C . CYS A 1 107 ? -4.946 -4.193 6.040 1.00 96.75 107 CYS A C 1
ATOM 876 O O . CYS A 1 107 ? -4.424 -4.442 7.121 1.00 96.75 107 CYS A O 1
ATOM 878 N N . LEU A 1 108 ? -5.929 -3.301 5.888 1.00 95.69 108 LEU A N 1
ATOM 879 C CA . LEU A 1 108 ? -6.528 -2.567 7.006 1.00 95.69 108 LEU A CA 1
ATOM 880 C C . LEU A 1 108 ? -7.200 -3.511 8.013 1.00 95.69 108 LEU A C 1
ATOM 882 O O . LEU A 1 108 ? -7.111 -3.289 9.213 1.00 95.69 108 LEU A O 1
ATOM 886 N N . ARG A 1 109 ? -7.788 -4.611 7.534 1.00 94.81 109 ARG A N 1
ATOM 887 C CA . ARG A 1 109 ? -8.424 -5.650 8.364 1.00 94.81 109 ARG A CA 1
ATOM 888 C C . ARG A 1 109 ? -7.473 -6.774 8.799 1.00 94.81 109 ARG A C 1
ATOM 890 O O . ARG A 1 109 ? -7.920 -7.813 9.284 1.00 94.81 109 ARG A O 1
ATOM 897 N N . SER A 1 110 ? -6.170 -6.626 8.568 1.00 95.00 110 SER A N 1
ATOM 898 C CA . SER A 1 110 ? -5.195 -7.676 8.866 1.00 95.00 110 SER A CA 1
ATOM 899 C C . SER A 1 110 ? -4.997 -7.850 10.371 1.00 95.00 110 SER A C 1
ATOM 901 O O . SER A 1 110 ? -4.925 -6.882 11.119 1.00 95.00 110 SER A O 1
ATOM 903 N N . HIS A 1 111 ? -4.788 -9.091 10.818 1.00 92.25 111 HIS A N 1
ATOM 904 C CA . HIS A 1 111 ? -4.367 -9.373 12.196 1.00 92.25 111 HIS A CA 1
ATOM 905 C C . HIS A 1 111 ? -2.916 -8.946 12.483 1.00 92.25 111 HIS A C 1
ATOM 907 O O . HIS A 1 111 ? -2.476 -8.955 13.631 1.00 92.25 111 HIS A O 1
ATOM 913 N N . SER A 1 112 ? -2.140 -8.605 11.449 1.00 94.56 112 SER A N 1
ATOM 914 C CA . SER A 1 112 ? -0.778 -8.110 11.615 1.00 94.56 112 SER A CA 1
ATOM 915 C C . SER A 1 112 ? -0.774 -6.597 11.811 1.00 94.56 112 SER A C 1
ATOM 917 O O . SER A 1 112 ? -0.936 -5.842 10.853 1.00 94.56 112 SER A O 1
ATOM 919 N N . ASN A 1 113 ? -0.468 -6.152 13.032 1.00 92.75 113 ASN A N 1
ATOM 920 C CA . ASN A 1 113 ? -0.314 -4.727 13.350 1.00 92.75 113 ASN A CA 1
ATOM 921 C C . ASN A 1 113 ? 0.696 -4.018 12.436 1.00 92.75 113 ASN A C 1
ATOM 923 O O . ASN A 1 113 ? 0.510 -2.851 12.112 1.00 92.75 113 ASN A O 1
ATOM 927 N N . ILE A 1 114 ? 1.752 -4.718 12.000 1.00 94.50 114 ILE A N 1
ATOM 928 C CA . ILE A 1 114 ? 2.744 -4.163 11.069 1.00 94.50 114 ILE A CA 1
ATOM 929 C C . ILE A 1 114 ? 2.080 -3.854 9.727 1.00 94.50 114 ILE A C 1
ATOM 931 O O . ILE A 1 114 ? 2.218 -2.743 9.232 1.00 94.50 114 ILE A O 1
ATOM 935 N N . VAL A 1 115 ? 1.319 -4.798 9.165 1.00 95.94 115 VAL A N 1
ATOM 936 C CA . VAL A 1 115 ? 0.626 -4.616 7.879 1.00 95.94 115 VAL A CA 1
ATOM 937 C C . VAL A 1 115 ? -0.391 -3.480 7.956 1.00 95.94 115 VAL A C 1
ATOM 939 O O . VAL A 1 115 ? -0.388 -2.619 7.078 1.00 95.94 115 VAL A O 1
ATOM 942 N N . VAL A 1 116 ? -1.210 -3.443 9.014 1.00 96.19 116 VAL A N 1
ATOM 943 C CA . VAL A 1 116 ? -2.201 -2.376 9.230 1.00 96.19 116 VAL A CA 1
ATOM 944 C C . VAL A 1 116 ? -1.502 -1.022 9.320 1.00 96.19 116 VAL A C 1
ATOM 946 O O . VAL A 1 116 ? -1.840 -0.101 8.581 1.00 96.19 116 VAL A O 1
ATOM 949 N N . LYS A 1 117 ? -0.468 -0.910 10.162 1.00 95.25 117 LYS A N 1
ATOM 950 C CA . LYS A 1 117 ? 0.304 0.325 10.327 1.00 95.25 117 LYS A CA 1
ATOM 951 C C . LYS A 1 117 ? 0.953 0.779 9.024 1.00 95.25 117 LYS A C 1
ATOM 953 O O . LYS A 1 117 ? 0.909 1.961 8.698 1.0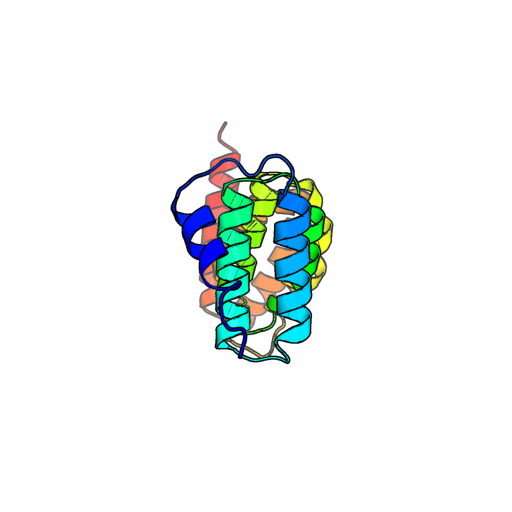0 95.25 117 LYS A O 1
ATOM 958 N N . THR A 1 118 ? 1.540 -0.141 8.259 1.00 96.44 118 THR A N 1
ATOM 959 C CA . THR A 1 118 ? 2.097 0.189 6.947 1.00 96.44 118 THR A CA 1
ATOM 960 C C . THR A 1 118 ? 1.002 0.706 6.018 1.00 96.44 118 THR A C 1
ATOM 962 O O . THR A 1 118 ? 1.173 1.777 5.451 1.00 96.44 118 THR A O 1
ATOM 965 N N . ALA A 1 119 ? -0.130 0.009 5.888 1.00 96.81 119 ALA A N 1
ATOM 966 C CA . ALA A 1 119 ? -1.227 0.455 5.031 1.00 96.81 119 ALA A CA 1
ATOM 967 C C . ALA A 1 119 ? -1.697 1.870 5.409 1.00 96.81 119 ALA A C 1
ATOM 969 O O . ALA A 1 119 ? -1.801 2.729 4.534 1.00 96.81 119 ALA A O 1
ATOM 970 N N . LEU A 1 120 ? -1.884 2.133 6.705 1.00 96.50 120 LEU A N 1
ATOM 971 C CA . LEU A 1 120 ? -2.262 3.439 7.246 1.00 96.50 120 LEU A CA 1
ATOM 972 C C . LEU A 1 120 ? -1.241 4.542 6.922 1.00 96.50 120 LEU A C 1
ATOM 974 O O . LEU A 1 120 ? -1.633 5.623 6.492 1.00 96.50 120 LEU A O 1
ATOM 978 N N . ASN A 1 121 ? 0.062 4.262 7.023 1.00 96.12 121 ASN A N 1
ATOM 979 C CA . ASN A 1 121 ? 1.110 5.227 6.665 1.00 96.12 121 ASN A CA 1
ATOM 980 C C . ASN A 1 121 ? 1.049 5.659 5.190 1.00 96.12 121 ASN A C 1
ATOM 982 O O . ASN A 1 121 ? 1.341 6.811 4.883 1.00 96.12 121 ASN A O 1
ATOM 986 N N . PHE A 1 122 ? 0.665 4.752 4.287 1.00 95.44 122 PHE A N 1
ATOM 987 C CA . PHE A 1 122 ? 0.527 5.027 2.851 1.00 95.44 122 PHE A CA 1
ATOM 988 C C . PHE A 1 122 ? -0.856 5.570 2.459 1.00 95.44 122 PHE A C 1
ATOM 990 O O . PHE A 1 122 ? -1.055 5.977 1.314 1.00 95.44 122 PHE A O 1
ATOM 997 N N . LEU A 1 123 ? -1.816 5.593 3.390 1.00 95.50 123 LEU A N 1
ATOM 998 C CA . LEU A 1 123 ? -3.193 6.016 3.141 1.00 95.50 123 LEU A CA 1
ATOM 999 C C . LEU A 1 123 ? -3.305 7.426 2.530 1.00 95.50 123 LEU A C 1
ATOM 1001 O O . LEU A 1 123 ? -4.066 7.562 1.570 1.00 95.50 123 LEU A O 1
ATOM 1005 N N . PRO A 1 124 ? -2.593 8.468 3.017 1.00 93.06 124 PRO A N 1
ATOM 1006 C CA . PRO A 1 124 ? -2.729 9.819 2.466 1.00 93.06 124 PRO A CA 1
ATOM 1007 C C . PRO A 1 124 ? -2.370 9.888 0.981 1.00 93.06 124 PRO A C 1
ATOM 1009 O O . PRO A 1 124 ? -3.126 10.453 0.193 1.00 93.06 124 PRO A O 1
ATOM 1012 N N . ASP A 1 125 ? -1.263 9.253 0.598 1.00 93.69 125 ASP A N 1
ATOM 1013 C CA . ASP A 1 125 ? -0.785 9.234 -0.783 1.00 93.69 125 ASP A CA 1
ATOM 1014 C C . ASP A 1 125 ? -1.685 8.377 -1.676 1.00 93.69 125 ASP A C 1
ATOM 1016 O O . ASP A 1 125 ? -1.996 8.757 -2.804 1.00 93.69 125 ASP A O 1
ATOM 1020 N N . LEU A 1 126 ? -2.159 7.236 -1.168 1.00 94.06 126 LEU A N 1
ATOM 1021 C CA . LEU A 1 126 ? -3.099 6.381 -1.890 1.00 94.06 126 LEU A CA 1
ATOM 1022 C C . LEU A 1 126 ? -4.422 7.111 -2.164 1.00 94.06 126 LEU A C 1
ATOM 1024 O O . LEU A 1 126 ? -4.997 6.972 -3.245 1.00 94.06 126 LEU A O 1
ATOM 1028 N N . MET A 1 127 ? -4.896 7.911 -1.203 1.00 92.94 127 MET A N 1
ATOM 1029 C CA . MET A 1 127 ? -6.183 8.600 -1.290 1.00 92.94 127 MET A CA 1
ATOM 1030 C C . MET A 1 127 ? -6.240 9.592 -2.452 1.00 92.94 127 MET A C 1
ATOM 1032 O O . MET A 1 127 ? -7.307 9.805 -3.019 1.00 92.94 127 MET A O 1
ATOM 1036 N N . ILE A 1 128 ? -5.093 10.144 -2.856 1.00 90.44 128 ILE A N 1
ATOM 1037 C CA . ILE A 1 128 ? -4.980 11.001 -4.041 1.00 90.44 128 ILE A CA 1
ATOM 1038 C C . ILE A 1 128 ? -5.485 10.269 -5.290 1.00 90.44 128 ILE A C 1
ATOM 1040 O O . ILE A 1 128 ? -6.199 10.860 -6.097 1.00 90.44 128 ILE A O 1
ATOM 1044 N N . PHE A 1 129 ? -5.160 8.982 -5.423 1.00 92.69 129 PHE A N 1
ATOM 1045 C CA . PHE A 1 129 ? -5.542 8.154 -6.567 1.00 92.69 129 PHE A CA 1
ATOM 1046 C C . PHE A 1 129 ? -6.925 7.509 -6.392 1.00 92.69 129 PHE A C 1
ATOM 1048 O O . PHE A 1 129 ? -7.656 7.343 -7.365 1.00 92.69 129 PHE A O 1
ATOM 1055 N N . ALA A 1 130 ? -7.311 7.176 -5.159 1.00 92.44 130 ALA A N 1
ATOM 1056 C CA . ALA A 1 130 ? -8.534 6.439 -4.834 1.00 92.44 130 ALA A CA 1
ATOM 1057 C C . ALA A 1 130 ? -9.783 7.323 -4.643 1.00 92.44 130 ALA A C 1
ATOM 1059 O O . ALA A 1 130 ? -10.633 7.021 -3.809 1.00 92.44 130 ALA A O 1
ATOM 1060 N N . GLN A 1 131 ? -9.930 8.417 -5.398 1.00 88.06 131 GLN A N 1
ATOM 1061 C CA . GLN A 1 131 ? -11.015 9.391 -5.176 1.00 88.06 131 GLN A CA 1
ATOM 1062 C C . GLN A 1 131 ? -12.420 8.779 -5.267 1.00 88.06 131 GLN A C 1
ATOM 1064 O O . GLN A 1 131 ? -13.304 9.156 -4.497 1.00 88.06 131 GLN A O 1
ATOM 1069 N N . ASN A 1 132 ? -12.618 7.817 -6.172 1.00 90.38 132 ASN A N 1
ATOM 1070 C CA . ASN A 1 132 ? -13.907 7.145 -6.358 1.00 90.38 132 ASN A CA 1
ATOM 1071 C C . ASN A 1 132 ? -14.241 6.182 -5.206 1.00 90.38 132 ASN A C 1
ATOM 1073 O O . ASN A 1 132 ? -15.410 6.006 -4.875 1.00 90.38 132 ASN A O 1
ATOM 1077 N N . ASP A 1 133 ? -13.219 5.621 -4.557 1.00 92.56 133 ASP A N 1
ATOM 1078 C CA . ASP A 1 133 ? -13.348 4.627 -3.486 1.00 92.56 133 ASP A CA 1
ATOM 1079 C C . ASP A 1 133 ? -13.095 5.222 -2.091 1.00 92.56 133 ASP A C 1
ATOM 1081 O O . ASP A 1 133 ? -13.124 4.513 -1.083 1.00 92.56 133 ASP A O 1
ATOM 1085 N N . ARG A 1 134 ? -12.876 6.542 -2.003 1.00 90.44 134 ARG A N 1
ATOM 1086 C CA . ARG A 1 134 ? -12.461 7.230 -0.771 1.00 90.44 134 ARG A CA 1
ATOM 1087 C C . ARG A 1 134 ? -13.377 6.956 0.413 1.00 90.44 134 ARG A C 1
ATOM 1089 O O . ARG A 1 134 ? -12.895 6.784 1.524 1.00 90.44 134 ARG A O 1
ATOM 1096 N N . TYR A 1 135 ? -14.690 6.907 0.184 1.00 91.69 135 TYR A N 1
ATOM 1097 C CA . TYR A 1 135 ? -15.667 6.679 1.247 1.00 91.69 135 TYR A CA 1
ATOM 1098 C C . TYR A 1 135 ? -15.504 5.284 1.850 1.00 91.69 135 TYR A C 1
ATOM 1100 O O . TYR A 1 135 ? -15.460 5.146 3.068 1.00 91.69 135 TYR A O 1
ATOM 1108 N N . LEU A 1 136 ? -15.350 4.272 0.993 1.00 94.44 136 LEU A N 1
ATOM 1109 C CA . LEU A 1 136 ? -15.166 2.888 1.410 1.00 94.44 136 LEU A CA 1
ATOM 1110 C C . LEU A 1 136 ? -13.895 2.736 2.253 1.00 94.44 136 LEU A C 1
ATOM 1112 O O . LEU A 1 136 ? -13.935 2.147 3.328 1.00 94.44 136 LEU A O 1
ATOM 1116 N N . ILE A 1 137 ? -12.783 3.314 1.797 1.00 94.69 137 ILE A N 1
ATOM 1117 C CA . ILE A 1 137 ? -11.505 3.237 2.512 1.00 94.69 137 ILE A CA 1
ATOM 1118 C C . ILE A 1 137 ? -11.566 4.016 3.832 1.00 94.69 137 ILE A C 1
ATOM 1120 O O . ILE A 1 137 ? -11.140 3.511 4.867 1.00 94.69 137 ILE A O 1
ATOM 1124 N N . LEU A 1 138 ? -12.092 5.244 3.815 1.00 93.69 138 LEU A N 1
ATOM 1125 C CA . LEU A 1 138 ? -12.166 6.088 5.008 1.00 93.69 138 LEU A CA 1
ATOM 1126 C C . LEU A 1 138 ? -13.103 5.519 6.070 1.00 93.69 138 LEU A C 1
ATOM 1128 O O . LEU A 1 138 ? -12.801 5.672 7.249 1.00 93.69 138 LEU A O 1
ATOM 1132 N N . SER A 1 139 ? -14.193 4.855 5.673 1.00 94.00 139 SER A N 1
ATOM 1133 C CA . SER A 1 139 ? -15.082 4.163 6.611 1.00 94.00 139 SER A CA 1
ATOM 1134 C C . SER A 1 139 ? -14.318 3.103 7.403 1.00 94.00 139 SER A C 1
ATOM 1136 O O . SER A 1 139 ? -14.349 3.120 8.625 1.00 94.00 139 SER A O 1
ATOM 1138 N N . GLU A 1 140 ? -13.545 2.252 6.726 1.00 93.81 140 GLU A N 1
ATOM 1139 C CA . GLU A 1 140 ? -12.763 1.203 7.395 1.00 93.81 140 GLU A CA 1
ATOM 1140 C C . GLU A 1 140 ? -11.685 1.771 8.321 1.00 93.81 140 GLU A C 1
ATOM 1142 O O . GLU A 1 140 ? -11.457 1.270 9.419 1.00 93.81 140 GLU A O 1
ATOM 1147 N N . VAL A 1 141 ? -11.019 2.849 7.907 1.00 93.31 141 VAL A N 1
ATOM 1148 C CA . VAL A 1 141 ? -10.010 3.507 8.749 1.00 93.31 141 VAL A CA 1
ATOM 1149 C C . VAL A 1 141 ? -10.659 4.191 9.956 1.00 93.31 141 VAL A C 1
ATOM 1151 O O . VAL A 1 141 ? -10.066 4.235 11.034 1.00 93.31 141 VAL A O 1
ATOM 1154 N N . PHE A 1 142 ? -11.871 4.721 9.797 1.00 91.69 142 PHE A N 1
ATOM 1155 C CA . PHE A 1 142 ? -12.637 5.299 10.894 1.00 91.69 142 PHE A CA 1
ATOM 1156 C C . PHE A 1 142 ? -13.044 4.239 11.918 1.00 91.69 142 PHE A C 1
ATOM 1158 O O . PHE A 1 142 ? -12.846 4.458 13.112 1.00 91.69 142 PHE A O 1
ATOM 1165 N N . ASP A 1 143 ? -13.507 3.075 11.465 1.00 92.62 143 ASP A N 1
ATOM 1166 C CA . ASP A 1 143 ? -13.830 1.949 12.345 1.00 92.62 143 ASP A CA 1
ATOM 1167 C C . ASP A 1 143 ? -12.592 1.489 13.134 1.00 92.62 143 ASP A C 1
ATOM 1169 O O . ASP A 1 143 ? -12.650 1.366 14.358 1.00 92.62 143 ASP A O 1
ATOM 1173 N N . LEU A 1 144 ? -11.423 1.388 12.486 1.00 91.06 144 LEU A N 1
ATOM 1174 C CA . LEU A 1 144 ? -10.153 1.111 13.176 1.00 91.06 144 LEU A CA 1
ATOM 1175 C C . LEU A 1 144 ? -9.812 2.165 14.242 1.00 91.06 144 LEU A C 1
ATOM 1177 O O . LEU A 1 144 ? -9.297 1.833 15.311 1.00 91.06 144 LEU A O 1
ATOM 1181 N N . ALA A 1 145 ? -10.070 3.446 13.970 1.00 88.56 145 ALA A N 1
ATOM 1182 C CA . ALA A 1 145 ? -9.821 4.511 14.938 1.00 88.56 145 ALA A CA 1
ATOM 1183 C C . ALA A 1 145 ? -10.756 4.411 16.157 1.00 88.56 145 ALA A C 1
ATOM 1185 O O . ALA A 1 145 ? -10.319 4.673 17.280 1.00 88.56 145 ALA A O 1
ATOM 1186 N N . LEU A 1 146 ? -12.014 3.995 15.959 1.00 89.06 146 LEU A N 1
ATOM 1187 C CA . LEU A 1 146 ? -12.966 3.733 17.045 1.00 89.06 146 LEU A CA 1
ATOM 1188 C C . LEU A 1 146 ? -12.539 2.552 17.924 1.00 89.06 146 LEU A C 1
ATOM 1190 O O . LEU A 1 146 ? -12.760 2.582 19.133 1.00 89.06 146 LEU A O 1
ATOM 1194 N N . GLU A 1 147 ? -11.847 1.567 17.354 1.00 89.88 147 GLU A N 1
ATOM 1195 C CA . GLU A 1 147 ? -11.214 0.456 18.080 1.00 89.88 147 GLU A CA 1
ATOM 1196 C C . GLU A 1 147 ? -9.919 0.863 18.823 1.00 89.88 147 GLU A C 1
ATOM 1198 O O . GLU A 1 147 ? -9.129 0.016 19.238 1.00 89.88 147 GLU A O 1
ATOM 1203 N N . ALA A 1 148 ? -9.702 2.168 19.028 1.00 79.69 148 ALA A N 1
ATOM 1204 C CA . ALA A 1 148 ? -8.544 2.764 19.696 1.00 79.69 148 ALA A CA 1
ATOM 1205 C C . ALA A 1 148 ? -7.197 2.545 18.977 1.00 79.69 148 ALA A C 1
ATOM 1207 O O . ALA A 1 148 ? -6.128 2.597 19.597 1.00 79.69 148 ALA A O 1
ATOM 1208 N N . ASN A 1 149 ? -7.212 2.367 17.651 1.00 84.06 149 ASN A N 1
ATOM 1209 C CA . ASN A 1 149 ? -5.993 2.398 16.848 1.00 84.06 149 ASN A CA 1
ATOM 1210 C C . ASN A 1 149 ? -5.514 3.850 16.635 1.00 84.06 149 ASN A C 1
ATOM 1212 O O . ASN A 1 149 ? -5.989 4.572 15.755 1.00 84.06 149 ASN A O 1
ATOM 1216 N N . ASN A 1 150 ? -4.532 4.283 17.432 1.00 82.12 150 ASN A N 1
ATOM 1217 C CA . ASN A 1 150 ? -3.973 5.644 17.368 1.00 82.12 150 ASN A CA 1
ATOM 1218 C C . ASN A 1 150 ? -3.314 5.984 16.014 1.00 82.12 150 ASN A C 1
ATOM 1220 O O . ASN A 1 150 ? -3.313 7.150 15.599 1.00 82.12 150 ASN A O 1
ATOM 1224 N N . ASP A 1 151 ? -2.772 4.983 15.310 1.00 84.88 151 ASP A N 1
ATOM 1225 C CA . ASP A 1 151 ? -2.176 5.178 13.985 1.00 84.88 151 ASP A CA 1
ATOM 1226 C C . ASP A 1 151 ? -3.272 5.508 12.950 1.00 84.88 151 ASP A C 1
ATOM 1228 O O . ASP A 1 151 ? -3.060 6.341 12.063 1.00 84.88 151 ASP A O 1
ATOM 1232 N N . ALA A 1 152 ? -4.477 4.939 13.095 1.00 83.38 152 ALA A N 1
ATOM 1233 C CA . ALA A 1 152 ? -5.612 5.205 12.208 1.00 83.38 152 ALA A CA 1
ATOM 1234 C C . ALA A 1 152 ? -6.131 6.642 12.358 1.00 83.38 152 ALA A C 1
ATOM 1236 O O . ALA A 1 152 ? -6.284 7.351 11.362 1.00 83.38 152 ALA A O 1
ATOM 1237 N N . ALA A 1 153 ? -6.300 7.117 13.598 1.00 83.00 153 ALA A N 1
ATOM 1238 C CA . ALA A 1 153 ? -6.699 8.499 13.874 1.00 83.00 153 ALA A CA 1
ATOM 1239 C C . ALA A 1 153 ? -5.708 9.515 13.275 1.00 83.00 153 ALA A C 1
ATOM 1241 O O . ALA A 1 153 ? -6.107 10.470 12.606 1.00 83.00 153 ALA A O 1
ATOM 1242 N N . THR A 1 154 ? -4.405 9.277 13.456 1.00 88.81 154 THR A N 1
ATOM 1243 C CA . THR A 1 154 ? -3.345 10.121 12.879 1.00 88.81 154 THR A CA 1
ATOM 1244 C C . THR A 1 154 ? -3.394 10.117 11.349 1.00 88.81 154 THR A C 1
ATOM 1246 O O . THR A 1 154 ? -3.271 11.166 10.710 1.00 88.81 154 THR A O 1
ATOM 1249 N N . SER A 1 155 ? -3.628 8.949 10.750 1.00 85.38 155 SER A N 1
ATOM 1250 C CA . SER A 1 155 ? -3.698 8.787 9.296 1.00 85.38 155 SER A CA 1
ATOM 1251 C C . SER A 1 155 ? -4.895 9.517 8.689 1.00 85.38 155 SER A C 1
ATOM 1253 O O . SER A 1 155 ? -4.728 10.195 7.677 1.00 85.38 155 SER A O 1
ATOM 1255 N N . LEU A 1 156 ? -6.070 9.487 9.333 1.00 87.88 156 LEU A N 1
ATOM 1256 C CA . LEU A 1 156 ? -7.245 10.259 8.903 1.00 87.88 156 LEU A CA 1
ATOM 1257 C C . LEU A 1 156 ? -6.948 11.759 8.832 1.00 87.88 156 LEU A C 1
ATOM 1259 O O . LEU A 1 156 ? -7.253 12.403 7.828 1.00 87.88 156 LEU A O 1
ATOM 1263 N N . VAL A 1 157 ? -6.301 12.321 9.859 1.00 87.94 157 VAL A N 1
ATOM 1264 C CA . VAL A 1 157 ? -5.919 13.743 9.863 1.00 87.94 157 VAL A CA 1
ATOM 1265 C C . VAL A 1 157 ? -4.998 14.068 8.684 1.00 87.94 157 VAL A C 1
ATOM 1267 O O . VAL A 1 157 ? -5.180 15.095 8.025 1.00 87.94 157 VAL A O 1
ATOM 1270 N N . ASN A 1 158 ? -4.027 13.202 8.389 1.00 88.00 158 ASN A N 1
ATOM 1271 C CA . ASN A 1 158 ? -3.105 13.397 7.270 1.00 88.00 158 ASN A CA 1
ATOM 1272 C C . ASN A 1 158 ? -3.807 13.289 5.909 1.00 88.00 158 ASN A C 1
ATOM 1274 O O . ASN A 1 158 ? -3.517 14.090 5.021 1.00 88.00 158 ASN A O 1
ATOM 1278 N N . VAL A 1 159 ? -4.776 12.381 5.761 1.00 87.06 159 VAL A N 1
ATOM 1279 C CA . VAL A 1 159 ? -5.609 12.286 4.553 1.00 87.06 159 VAL A CA 1
ATOM 1280 C C . VAL A 1 159 ? -6.404 13.569 4.329 1.00 87.06 159 VAL A C 1
ATOM 1282 O O . VAL A 1 159 ? -6.370 14.122 3.232 1.00 87.06 159 VAL A O 1
ATOM 1285 N N . PHE A 1 160 ? -7.091 14.082 5.354 1.00 87.25 160 PHE A N 1
ATOM 1286 C CA . PHE A 1 160 ? -7.871 15.314 5.212 1.00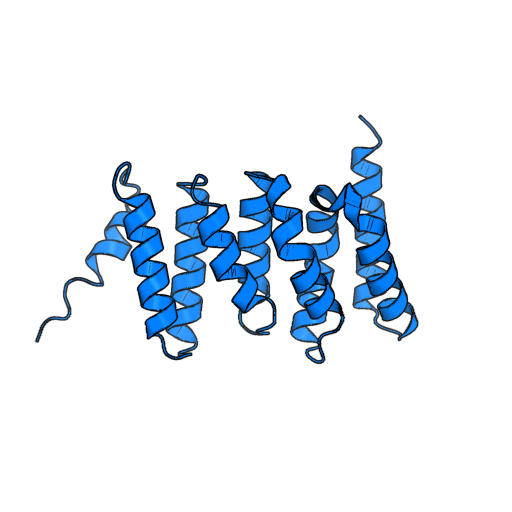 87.25 160 PHE A CA 1
ATOM 1287 C C . PHE A 1 160 ? -6.991 16.508 4.834 1.00 87.25 160 PHE A C 1
ATOM 1289 O O . PHE A 1 160 ? -7.388 17.319 3.999 1.00 87.25 160 PHE A O 1
ATOM 1296 N N . LYS A 1 161 ? -5.773 16.597 5.384 1.00 86.75 161 LYS A N 1
ATOM 1297 C CA . LYS A 1 161 ? -4.788 17.604 4.961 1.00 86.75 161 LYS A CA 1
ATOM 1298 C C . LYS A 1 161 ? -4.427 17.453 3.481 1.00 86.75 161 LYS A C 1
ATOM 1300 O O . LYS A 1 161 ? -4.504 18.440 2.755 1.00 86.75 161 LYS A O 1
ATOM 1305 N N . ALA A 1 162 ? -4.092 16.241 3.035 1.00 82.44 162 ALA A N 1
ATOM 1306 C CA . ALA A 1 162 ? -3.701 15.968 1.651 1.00 82.44 162 ALA A CA 1
ATOM 1307 C C . ALA A 1 162 ? -4.827 16.273 0.642 1.00 82.44 162 ALA A C 1
ATOM 1309 O O . ALA A 1 162 ? -4.594 16.915 -0.384 1.00 82.44 162 ALA A O 1
ATOM 1310 N N . LEU A 1 163 ? -6.068 15.891 0.950 1.00 81.94 163 LEU A N 1
ATOM 1311 C CA . LEU A 1 163 ? -7.227 16.181 0.097 1.00 81.94 163 LEU A CA 1
ATOM 1312 C C . LEU A 1 163 ? -7.549 17.682 0.039 1.00 81.94 163 LEU A C 1
ATOM 1314 O O . LEU A 1 163 ? -7.832 18.221 -1.033 1.00 81.94 163 LEU A O 1
ATOM 1318 N N . ASN A 1 164 ? -7.447 18.389 1.168 1.00 78.00 164 ASN A N 1
ATOM 1319 C CA . ASN A 1 164 ? -7.685 19.833 1.205 1.00 78.00 164 ASN A CA 1
ATOM 1320 C C . ASN A 1 164 ? -6.630 20.618 0.417 1.00 78.00 164 ASN A C 1
ATOM 1322 O O . ASN A 1 164 ? -6.973 21.609 -0.223 1.00 78.00 164 ASN A O 1
ATOM 1326 N N . THR A 1 165 ? -5.374 20.160 0.382 1.00 72.25 165 THR A N 1
ATOM 1327 C CA . THR A 1 165 ? -4.340 20.792 -0.454 1.00 72.25 165 THR A CA 1
ATOM 1328 C C . THR A 1 165 ? -4.600 20.669 -1.958 1.00 72.25 165 THR A C 1
ATOM 1330 O O . THR A 1 165 ? -4.096 21.489 -2.716 1.00 72.25 165 THR A O 1
ATOM 1333 N N . GLN A 1 166 ? -5.419 19.709 -2.402 1.00 62.75 166 GLN A N 1
ATOM 1334 C CA . GLN A 1 166 ? -5.809 19.573 -3.814 1.00 62.75 166 GLN A CA 1
ATOM 1335 C C . GLN A 1 166 ? -7.016 20.431 -4.201 1.00 62.75 166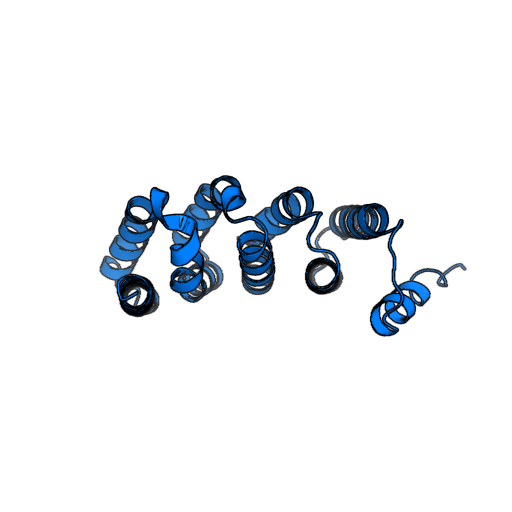 GLN A C 1
ATOM 1337 O O . GLN A 1 166 ? -7.234 20.683 -5.379 1.00 62.75 166 GLN A O 1
ATOM 1342 N N . SER A 1 167 ? -7.790 20.898 -3.220 1.00 54.34 167 SER A N 1
ATOM 1343 C CA . SER A 1 167 ? -9.017 21.676 -3.444 1.00 54.34 167 SER A CA 1
ATOM 1344 C C . SER A 1 167 ? -8.754 23.181 -3.634 1.00 54.34 167 SER A C 1
ATOM 1346 O O . SER A 1 167 ? -9.695 23.951 -3.800 1.00 54.34 167 SER A O 1
ATOM 1348 N N . GLY A 1 168 ? -7.487 23.607 -3.547 1.00 43.00 168 GLY A N 1
ATOM 1349 C CA . GLY A 1 168 ? -7.052 25.009 -3.566 1.00 43.00 168 GLY A CA 1
ATOM 1350 C C . GLY A 1 168 ? -6.413 25.492 -4.874 1.00 43.00 168 GLY A C 1
ATOM 1351 O O . GLY A 1 168 ? -5.756 26.533 -4.850 1.00 43.00 168 GLY A O 1
ATOM 1352 N N . CYS A 1 169 ? -6.569 24.761 -5.982 1.00 37.38 169 CYS A N 1
ATOM 1353 C CA . CYS A 1 169 ? -6.136 25.174 -7.322 1.00 37.38 169 CYS A CA 1
ATOM 1354 C C . CYS A 1 169 ? -7.325 25.302 -8.274 1.00 37.38 169 CYS A C 1
ATOM 1356 O O . CYS A 1 169 ? -8.168 24.379 -8.281 1.00 37.38 169 CYS A O 1
#

Foldseek 3Di:
DDPDPVVVVVCVLVVPDDPPPCLVVLLVVLVVQCVVVVPPPVSVVVSLVVLLSSCVVPVVCLVSLLVVLLVCLLPLSRVQSSLVSNLSNCVVPLVCLVVRPVSLLVQCVHPDPSSNLSSLVCLLSSCVSCVVCNVVVLVSLVVVVVVVPPSSVVSNVSNVVSVVVVVPD

Sequence (169 aa):
MVYQTQSNLFMGIISGSPLIDDVPEAIRRILNSLVSSNGSNDFTQRYLIELKSVMERYPRNELQSINIVKNYYHNPLYSQIAFEITLKILSVNPRLIEFIIEQYLKCLRSHSNIVVKTALNFLPDLMIFAQNDRYLILSEVFDLALEANNDAATSLVNVFKALNTQSGC

Secondary structure (DSSP, 8-state):
----SSHHHHHHHHTT---TTTHHHHHHHHHHHHHHTTT-HHHHHHHHHHHHHHHHH-GGGHHHHHHHHGGGTT-TTTHHHHHHHHHHHHHH-GGGGGGTHHHHHHHHT-S-HHHHHHHHHHHHHHHHH-TTTHHHHHHHHHHHHHTT-HHHHHHHHHHHHHHHHHTT-